Protein AF-D7SH14-F1 (afdb_monomer)

Solvent-accessible surface area (backbone atoms only — not comparable to full-atom values): 10748 Å² total; per-residue (Å²): 112,55,69,55,56,49,51,56,50,51,52,56,39,49,49,29,55,73,70,69,44,44,32,98,43,86,71,21,34,52,61,26,52,78,66,44,37,39,82,43,78,77,47,76,52,57,81,53,93,75,85,81,90,84,72,64,66,42,75,52,72,52,38,30,80,36,80,93,44,32,36,30,37,32,27,43,33,22,37,60,89,78,67,45,76,74,38,36,31,41,31,35,30,34,40,26,31,68,84,81,71,41,77,45,72,66,51,67,70,45,43,66,68,52,54,83,58,42,70,85,72,70,61,63,55,77,92,67,57,78,78,68,78,80,74,81,83,43,88,87,70,52,86,61,88,79,72,84,82,80,86,81,83,87,60,81,88,59,41,40,83,91,74,38,78,33,76,62,79,51,52,84,73,74,117

Sequence (175 aa):
METLMNLLQETALNYVSSSGLAGNGFGTTREMSLRKLIRVVTHTHSSREVHFWEDVVEIDTWLDAAGKNGVRRDWIIRDCNTQKIITRATGTWVIMNSETRRLCKIPEQVREEIQPFYLNRFAMAAAQNHNEKIEKLTDETACWKNPIRISSKMERHGCQPPRHQCRICWSPWQA

Nearest PDB structures (foldseek):
  5x04-assembly1_A  TM=9.127E-01  e=3.420E-13  Umbellularia californica
  5x04-assembly1_B  TM=9.091E-01  e=4.366E-13  Umbellularia californica
  8qs0-assembly2_DDD  TM=7.500E-01  e=3.993E-11  Lemna aequinoctialis
  8qrt-assembly2_DDD  TM=7.991E-01  e=8.304E-11  Lemna aequinoctialis
  8qs0-assembly2_CCC  TM=7.383E-01  e=1.060E-10  Lemna aequinoctialis

Radius of gyration: 17.63 Å; Cα contacts (8 Å, |Δi|>4): 247; chains: 1; bounding box: 39×50×41 Å

Structure (mmCIF, N/CA/C/O backbone):
data_AF-D7SH14-F1
#
_entry.id   AF-D7SH14-F1
#
loop_
_atom_site.group_PDB
_atom_site.id
_atom_site.type_symbol
_atom_site.label_atom_id
_atom_site.label_alt_id
_atom_site.label_comp_id
_atom_site.label_asym_id
_atom_site.label_entity_id
_atom_site.label_seq_id
_atom_site.pdbx_PDB_ins_code
_atom_site.Cartn_x
_atom_site.Cartn_y
_atom_site.Cartn_z
_atom_site.occupancy
_atom_site.B_iso_or_equiv
_atom_site.auth_seq_id
_atom_site.auth_comp_id
_atom_site.auth_asym_id
_atom_site.auth_atom_id
_atom_site.pdbx_PDB_model_num
ATOM 1 N N . MET A 1 1 ? 6.021 16.828 -8.131 1.00 51.00 1 MET A N 1
ATOM 2 C CA . MET A 1 1 ? 5.744 15.867 -7.038 1.00 51.00 1 MET A CA 1
ATOM 3 C C . MET A 1 1 ? 4.293 15.382 -6.992 1.00 51.00 1 MET A C 1
ATOM 5 O O . MET A 1 1 ? 4.098 14.183 -6.833 1.00 51.00 1 MET A O 1
ATOM 9 N N . GLU A 1 2 ? 3.291 16.256 -7.156 1.00 59.78 2 GLU A N 1
ATOM 10 C CA . GLU A 1 2 ? 1.861 15.913 -7.007 1.00 59.78 2 GLU A CA 1
ATOM 11 C C . GLU A 1 2 ? 1.412 14.700 -7.853 1.00 59.78 2 GLU A C 1
ATOM 13 O O . GLU A 1 2 ? 0.834 13.755 -7.324 1.00 59.78 2 GLU A O 1
ATOM 18 N N . THR A 1 3 ? 1.791 14.638 -9.135 1.00 69.88 3 THR A N 1
ATOM 19 C CA . THR A 1 3 ? 1.364 13.573 -10.065 1.00 69.88 3 THR A CA 1
ATOM 20 C C . THR A 1 3 ? 1.789 12.160 -9.646 1.00 69.88 3 THR A C 1
ATOM 22 O O . THR A 1 3 ? 0.996 11.226 -9.751 1.00 69.88 3 THR A O 1
ATOM 25 N N . LEU A 1 4 ? 3.017 11.985 -9.138 1.00 76.44 4 LEU A N 1
ATOM 26 C CA . LEU A 1 4 ? 3.505 10.672 -8.696 1.00 76.44 4 LEU A CA 1
ATOM 27 C C . LEU A 1 4 ? 2.739 10.202 -7.458 1.00 76.44 4 LEU A C 1
ATOM 29 O O . LEU A 1 4 ? 2.314 9.053 -7.393 1.00 76.44 4 LEU A O 1
ATOM 33 N N . MET A 1 5 ? 2.535 11.088 -6.481 1.00 76.25 5 MET A N 1
ATOM 34 C CA . MET A 1 5 ? 1.829 10.728 -5.252 1.00 76.25 5 MET A CA 1
ATOM 35 C C . MET A 1 5 ? 0.356 10.389 -5.527 1.00 76.25 5 MET A C 1
ATOM 37 O O . MET A 1 5 ? -0.169 9.446 -4.932 1.00 76.25 5 MET A O 1
ATOM 41 N N . ASN A 1 6 ? -0.274 11.082 -6.483 1.00 76.81 6 ASN A N 1
ATOM 42 C CA . ASN A 1 6 ? -1.620 10.764 -6.973 1.00 76.81 6 ASN A CA 1
ATOM 43 C C . ASN A 1 6 ? -1.669 9.353 -7.540 1.00 76.81 6 ASN A C 1
ATOM 45 O O . ASN A 1 6 ? -2.490 8.541 -7.125 1.00 76.81 6 ASN A O 1
ATOM 49 N N . LEU A 1 7 ? -0.729 9.034 -8.427 1.00 80.56 7 LEU A N 1
ATOM 50 C CA . LEU A 1 7 ? -0.636 7.725 -9.060 1.00 80.56 7 LEU A CA 1
ATOM 51 C C . LEU A 1 7 ? -0.417 6.596 -8.038 1.00 80.56 7 LEU A C 1
ATOM 53 O O . LEU A 1 7 ? -1.072 5.554 -8.103 1.00 80.56 7 LEU A O 1
ATOM 57 N N . LEU A 1 8 ? 0.460 6.803 -7.052 1.00 83.75 8 LEU A N 1
ATOM 58 C CA . LEU A 1 8 ? 0.689 5.836 -5.971 1.00 83.75 8 LEU A CA 1
ATOM 59 C C . LEU A 1 8 ? -0.564 5.627 -5.110 1.00 83.75 8 LEU A C 1
ATOM 61 O O . LEU A 1 8 ? -0.847 4.507 -4.678 1.00 83.75 8 LEU A O 1
ATOM 65 N N . GLN A 1 9 ? -1.327 6.692 -4.865 1.00 79.38 9 GLN A N 1
ATOM 66 C CA . GLN A 1 9 ? -2.560 6.606 -4.099 1.00 79.38 9 GLN A CA 1
ATOM 67 C C . GLN A 1 9 ? -3.676 5.893 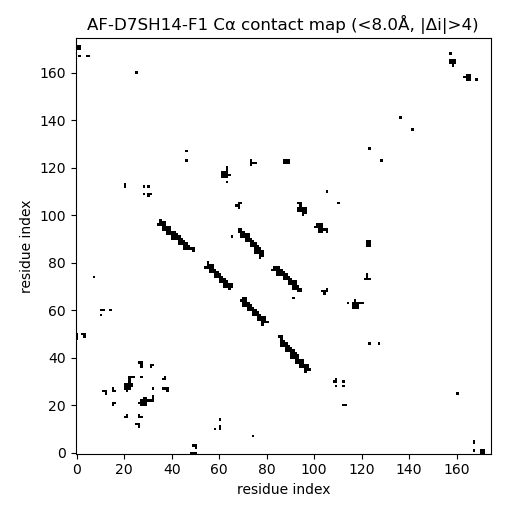-4.878 1.00 79.38 9 GLN A C 1
ATOM 69 O O . GLN A 1 9 ? -4.305 4.990 -4.326 1.00 79.38 9 GLN A O 1
ATOM 74 N N . GLU A 1 10 ? -3.884 6.233 -6.150 1.00 79.94 10 GLU A N 1
ATOM 75 C CA . GLU A 1 10 ? -4.878 5.584 -7.016 1.00 79.94 10 GLU A CA 1
ATOM 76 C C . GLU A 1 10 ? -4.576 4.093 -7.206 1.00 79.94 10 GLU A C 1
ATOM 78 O O . GLU A 1 10 ? -5.445 3.242 -7.023 1.00 79.94 10 GLU A O 1
ATOM 83 N N . THR A 1 11 ? -3.316 3.730 -7.461 1.00 81.12 11 THR A N 1
ATOM 84 C CA . THR A 1 11 ? -2.921 2.313 -7.575 1.00 81.12 11 THR A CA 1
ATOM 85 C C . THR A 1 11 ? -3.117 1.538 -6.273 1.00 81.12 11 THR A C 1
ATOM 87 O O . THR A 1 11 ? -3.512 0.371 -6.303 1.00 81.12 11 THR A O 1
ATOM 90 N N . ALA A 1 12 ? -2.918 2.174 -5.115 1.00 78.94 12 ALA A N 1
ATOM 91 C CA . ALA A 1 12 ? -3.204 1.550 -3.827 1.00 78.94 12 ALA A CA 1
ATOM 92 C C . ALA A 1 12 ? -4.700 1.255 -3.633 1.00 78.94 12 ALA A C 1
ATOM 94 O O . ALA A 1 12 ? -5.046 0.229 -3.040 1.00 78.94 12 ALA A O 1
ATOM 95 N N . LEU A 1 13 ? -5.575 2.135 -4.120 1.00 75.94 13 LEU A N 1
ATOM 96 C CA . LEU A 1 13 ? -7.030 1.983 -4.048 1.00 75.94 13 LEU A CA 1
ATOM 97 C C . LEU A 1 13 ? -7.536 0.941 -5.044 1.00 75.94 13 LEU A C 1
ATOM 99 O O . LEU A 1 13 ? -8.347 0.083 -4.681 1.00 75.94 13 LEU A O 1
ATOM 103 N N . ASN A 1 14 ? -6.988 0.956 -6.257 1.00 77.88 14 ASN A N 1
ATOM 104 C CA . ASN A 1 14 ? -7.269 -0.042 -7.282 1.00 77.88 14 ASN A CA 1
ATOM 105 C C . ASN A 1 14 ? -6.872 -1.441 -6.810 1.00 77.88 14 ASN A C 1
ATOM 107 O O . ASN A 1 14 ? -7.674 -2.358 -6.935 1.00 77.88 14 ASN A O 1
ATOM 111 N N . TYR A 1 15 ? -5.705 -1.595 -6.172 1.00 76.81 15 TYR A N 1
ATOM 112 C CA . TYR A 1 15 ? -5.275 -2.873 -5.595 1.00 76.81 15 TYR A CA 1
ATOM 113 C C . TYR A 1 15 ? -6.269 -3.416 -4.563 1.00 76.81 15 TYR A C 1
ATOM 115 O O . TYR A 1 15 ? -6.594 -4.598 -4.570 1.00 76.81 15 TYR A O 1
ATOM 123 N N . VAL A 1 16 ? -6.762 -2.573 -3.650 1.00 70.50 16 VAL A N 1
ATOM 124 C CA . VAL A 1 16 ? -7.742 -3.004 -2.633 1.00 70.50 16 VAL A CA 1
ATOM 125 C C . VAL A 1 16 ? -9.065 -3.404 -3.286 1.00 70.50 16 VAL A C 1
ATOM 127 O O . VAL A 1 16 ? -9.689 -4.373 -2.865 1.00 70.50 16 VAL A O 1
ATOM 130 N N . SER A 1 17 ? -9.461 -2.692 -4.338 1.00 70.31 17 SER A N 1
ATOM 131 C CA . SER A 1 17 ? -10.681 -2.980 -5.093 1.00 70.31 17 SER A CA 1
ATOM 132 C C . SER A 1 17 ? -10.574 -4.283 -5.890 1.00 70.31 17 SER A C 1
ATOM 134 O O . SER A 1 17 ? -11.502 -5.086 -5.867 1.00 70.31 17 SER A O 1
ATOM 136 N N . SER A 1 18 ? -9.436 -4.541 -6.540 1.00 68.88 18 SER A N 1
ATOM 137 C CA . SER A 1 18 ? -9.223 -5.734 -7.369 1.00 68.88 18 SER A CA 1
ATOM 138 C C . SER A 1 18 ? -8.909 -7.002 -6.571 1.00 68.88 18 SER A C 1
ATOM 140 O O . SER A 1 18 ? -9.208 -8.099 -7.027 1.00 68.88 18 SER A O 1
ATOM 142 N N . SER A 1 19 ? -8.346 -6.872 -5.367 1.00 64.62 19 SER A N 1
ATOM 143 C CA . SER A 1 19 ? -8.011 -8.006 -4.487 1.00 64.62 19 SER A CA 1
ATOM 144 C C . SER A 1 19 ? -9.208 -8.598 -3.732 1.00 64.62 19 SER A C 1
ATOM 146 O O . SER A 1 19 ? -9.035 -9.533 -2.954 1.00 64.62 19 SER A O 1
ATOM 148 N N . GLY A 1 20 ? -10.415 -8.047 -3.910 1.00 66.00 20 GLY A N 1
ATOM 149 C CA . GLY A 1 20 ? -11.600 -8.439 -3.136 1.00 66.00 20 GLY A CA 1
ATOM 150 C C . GLY A 1 20 ? -11.563 -7.976 -1.674 1.00 66.00 20 GLY A C 1
ATOM 151 O O . GLY A 1 20 ? -12.463 -8.295 -0.903 1.00 66.00 20 GLY A O 1
ATOM 152 N N . LEU A 1 21 ? -10.546 -7.193 -1.295 1.00 65.81 21 LEU A N 1
ATOM 153 C CA . LEU A 1 21 ? -10.419 -6.569 0.021 1.00 65.81 21 LEU A CA 1
ATOM 154 C C . LEU A 1 21 ? -11.346 -5.367 0.200 1.00 65.81 21 LEU A C 1
ATOM 156 O O . LEU A 1 21 ? -11.445 -4.856 1.311 1.00 65.81 21 LEU A O 1
ATOM 160 N N . ALA A 1 22 ? -11.975 -4.856 -0.857 1.00 64.94 22 ALA A N 1
ATOM 161 C CA . ALA A 1 22 ? -12.874 -3.718 -0.749 1.00 64.94 22 ALA A CA 1
ATOM 162 C C . ALA A 1 22 ? -14.182 -4.107 -0.044 1.00 64.94 22 ALA A C 1
ATOM 164 O O . ALA A 1 22 ? -14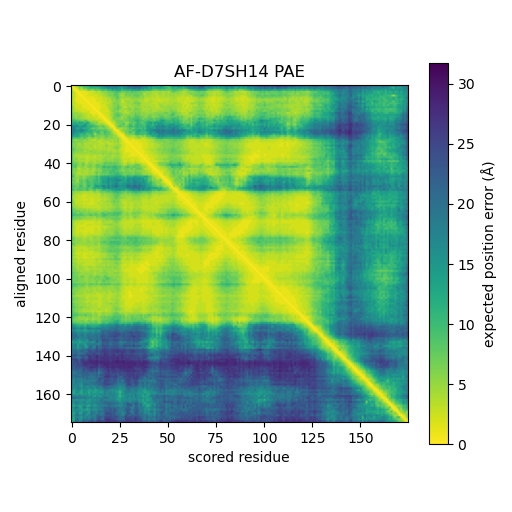.963 -4.919 -0.531 1.00 64.94 22 ALA A O 1
ATOM 165 N N . GLY A 1 23 ? -14.421 -3.491 1.113 1.00 62.97 23 GLY A N 1
ATOM 166 C CA . GLY A 1 23 ? -15.732 -3.434 1.748 1.00 62.97 23 GLY A CA 1
ATOM 167 C C . GLY A 1 23 ? -16.588 -2.301 1.172 1.00 62.97 23 GLY A C 1
ATOM 168 O O . GLY A 1 23 ? -16.355 -1.801 0.075 1.00 62.97 23 GLY A O 1
ATOM 169 N N . ASN A 1 24 ? -17.549 -1.814 1.958 1.00 60.41 24 ASN A N 1
ATOM 170 C CA . ASN A 1 24 ? -18.498 -0.770 1.536 1.00 60.41 24 ASN A CA 1
ATOM 171 C C . ASN A 1 24 ? -17.892 0.653 1.506 1.00 60.41 24 ASN A C 1
ATOM 173 O O . ASN A 1 24 ? -18.629 1.639 1.489 1.00 60.41 24 ASN A O 1
ATOM 177 N N . GLY A 1 25 ? -16.565 0.786 1.567 1.00 56.25 25 GLY A N 1
ATOM 178 C CA . GLY A 1 25 ? -15.869 2.059 1.735 1.00 56.25 25 GLY A CA 1
ATOM 179 C C . GLY A 1 25 ? -14.549 2.132 0.969 1.00 56.25 25 GLY A C 1
ATOM 180 O O . GLY A 1 25 ? -13.939 1.124 0.618 1.00 56.25 25 GLY A O 1
ATOM 181 N N . PHE A 1 26 ? -14.102 3.360 0.709 1.00 61.75 26 PHE A N 1
ATOM 182 C CA . PHE A 1 26 ? -12.935 3.663 -0.118 1.00 61.75 26 PHE A CA 1
ATOM 183 C C . PHE A 1 26 ? -11.638 3.124 0.510 1.00 61.75 26 PHE A C 1
ATOM 185 O O . PHE A 1 26 ? -11.169 3.629 1.531 1.00 61.75 26 PHE A O 1
ATOM 192 N N . GLY A 1 27 ? -11.069 2.068 -0.079 1.00 65.94 27 GLY A N 1
ATOM 193 C CA . GLY A 1 27 ? -9.833 1.442 0.402 1.00 65.94 27 GLY A CA 1
ATOM 194 C C . GLY A 1 27 ? -9.936 0.749 1.771 1.00 65.94 27 GLY A C 1
ATOM 195 O O . GLY A 1 27 ? -8.898 0.414 2.355 1.00 65.94 27 GLY A O 1
ATOM 196 N N . THR A 1 28 ? -11.149 0.536 2.294 1.00 74.56 28 THR A N 1
ATOM 197 C CA . THR A 1 28 ? -11.402 -0.103 3.596 1.00 74.56 28 THR A CA 1
ATOM 198 C C . THR A 1 28 ? -11.859 -1.540 3.426 1.00 74.56 28 THR A C 1
ATOM 200 O O . THR A 1 28 ? -12.713 -1.804 2.583 1.00 74.56 28 THR A O 1
ATOM 203 N N . THR A 1 29 ? -11.358 -2.440 4.268 1.00 82.75 29 THR A N 1
ATOM 204 C CA . THR A 1 29 ? -11.848 -3.819 4.331 1.00 82.75 29 THR A CA 1
ATOM 205 C C . THR A 1 29 ? -13.204 -3.922 5.020 1.00 82.75 29 THR A C 1
ATOM 207 O O . THR A 1 29 ? -13.677 -2.954 5.628 1.00 82.75 29 THR A O 1
ATOM 210 N N . ARG A 1 30 ? -13.854 -5.087 4.933 1.00 85.44 30 ARG A N 1
ATOM 211 C CA . ARG A 1 30 ? -15.166 -5.304 5.551 1.00 85.44 30 ARG A CA 1
ATOM 212 C C . ARG A 1 30 ? -15.093 -5.104 7.063 1.00 85.44 30 ARG A C 1
ATOM 214 O O . ARG A 1 30 ? -15.888 -4.333 7.609 1.00 85.44 30 ARG A O 1
ATOM 221 N N . GLU A 1 31 ? -14.119 -5.714 7.737 1.00 89.56 31 GLU A N 1
ATOM 222 C CA . GLU A 1 31 ? -13.982 -5.573 9.191 1.00 89.56 31 GLU A CA 1
ATOM 223 C C . GLU A 1 31 ? -13.617 -4.140 9.609 1.00 89.56 31 GLU A C 1
ATOM 225 O O . GLU A 1 31 ? -14.013 -3.694 10.696 1.00 89.56 31 GLU A O 1
ATOM 230 N N . MET A 1 32 ? -12.931 -3.385 8.739 1.00 86.44 32 MET A N 1
ATOM 231 C CA . MET A 1 32 ? -12.686 -1.954 8.937 1.00 86.44 32 MET A CA 1
ATOM 232 C C . MET A 1 32 ? -13.970 -1.129 8.840 1.00 86.44 32 MET A C 1
ATOM 234 O O . MET A 1 32 ? -14.222 -0.300 9.718 1.00 86.44 32 MET A O 1
ATOM 238 N N . SER A 1 33 ? -14.798 -1.364 7.818 1.00 86.19 33 SER A N 1
ATOM 239 C CA . SER A 1 33 ? -16.080 -0.670 7.654 1.00 86.19 33 SER A CA 1
ATOM 240 C C . SER A 1 33 ? -16.999 -0.893 8.858 1.00 86.19 33 SER A C 1
ATOM 242 O O . SER A 1 33 ? -17.547 0.072 9.390 1.00 86.19 33 SER A O 1
ATOM 244 N N . LEU A 1 34 ? -17.100 -2.132 9.354 1.00 89.12 34 LEU A N 1
ATOM 245 C CA . LEU A 1 34 ? -17.929 -2.473 10.519 1.00 89.12 34 LEU A CA 1
ATOM 246 C C . LEU A 1 34 ? -17.511 -1.734 11.799 1.00 89.12 34 LEU A C 1
ATOM 248 O O . LEU A 1 34 ? -18.346 -1.426 12.646 1.00 89.12 34 LEU A O 1
ATOM 252 N N . ARG A 1 35 ? -16.219 -1.420 11.936 1.00 88.75 35 ARG A N 1
ATOM 253 C CA . ARG A 1 35 ? -15.642 -0.766 13.122 1.00 88.75 35 ARG A CA 1
ATOM 254 C C . ARG A 1 35 ? -15.387 0.728 12.928 1.00 88.75 35 ARG A C 1
ATOM 256 O O . ARG A 1 35 ? -14.767 1.352 13.792 1.00 88.75 35 ARG A O 1
ATOM 263 N N . LYS A 1 36 ? -15.854 1.303 11.811 1.00 88.62 36 LYS A N 1
ATOM 264 C CA . LYS A 1 36 ? -15.659 2.718 11.449 1.00 88.62 36 LYS A CA 1
ATOM 265 C C . LYS A 1 36 ? -14.175 3.102 11.456 1.00 88.62 36 LYS A C 1
ATOM 267 O O . LYS A 1 36 ? -13.752 4.107 12.033 1.00 88.62 36 LYS A O 1
ATOM 272 N N . LEU A 1 37 ? -13.364 2.236 10.861 1.00 86.56 37 LEU A N 1
ATOM 273 C CA . LEU A 1 37 ? -11.920 2.383 10.774 1.00 86.56 37 LEU A CA 1
ATOM 274 C C . LEU A 1 37 ? -11.532 2.871 9.382 1.00 86.56 37 LEU A C 1
ATOM 276 O O . LEU A 1 37 ? -11.994 2.347 8.372 1.00 86.56 37 LEU A O 1
ATOM 280 N N . ILE A 1 38 ? -10.640 3.855 9.339 1.00 85.44 38 ILE A N 1
ATOM 281 C CA . ILE A 1 38 ? -10.060 4.399 8.112 1.00 85.44 38 ILE A CA 1
ATOM 282 C C . ILE A 1 38 ? -8.550 4.180 8.107 1.00 85.44 38 ILE A C 1
ATOM 284 O O . ILE A 1 38 ? -7.898 4.167 9.156 1.00 85.44 38 ILE A O 1
ATOM 288 N N . ARG A 1 39 ? -7.988 4.009 6.910 1.00 83.75 39 ARG A N 1
ATOM 289 C CA . ARG A 1 39 ? -6.537 3.951 6.705 1.00 83.75 39 ARG A CA 1
ATOM 290 C C . ARG A 1 39 ? -6.026 5.376 6.579 1.00 83.75 39 ARG A C 1
ATOM 292 O O . ARG A 1 39 ? -6.584 6.171 5.830 1.00 83.75 39 ARG A O 1
ATOM 299 N N . VAL A 1 40 ? -4.963 5.688 7.306 1.00 83.75 40 VAL A N 1
ATOM 300 C CA . VAL A 1 40 ? -4.303 6.993 7.259 1.00 83.75 40 VAL A CA 1
ATOM 301 C C . VAL A 1 40 ? -2.853 6.767 6.878 1.00 83.75 40 VAL A C 1
ATOM 303 O O . VAL A 1 40 ? -2.126 6.064 7.581 1.00 83.75 40 VAL A O 1
ATOM 306 N N . VAL A 1 41 ? -2.436 7.339 5.749 1.00 81.81 41 VAL A N 1
ATOM 307 C CA . VAL A 1 41 ? -1.047 7.252 5.290 1.00 81.81 41 VAL A CA 1
ATOM 308 C C . VAL A 1 41 ? -0.199 8.214 6.114 1.00 81.81 41 VAL A C 1
ATOM 310 O O . VAL A 1 41 ? -0.486 9.409 6.161 1.00 81.81 41 VAL A O 1
ATOM 313 N N . THR A 1 42 ? 0.829 7.697 6.780 1.00 74.62 42 THR A N 1
ATOM 314 C CA . THR A 1 42 ? 1.684 8.476 7.687 1.00 74.62 42 THR A CA 1
ATOM 315 C C . THR A 1 42 ? 2.959 8.938 7.002 1.00 74.62 42 THR A C 1
ATOM 317 O O . THR A 1 42 ? 3.389 10.072 7.193 1.00 74.62 42 THR A O 1
ATOM 320 N N . HIS A 1 43 ? 3.545 8.080 6.171 1.00 76.25 43 HIS A N 1
ATOM 321 C CA . HIS A 1 43 ? 4.805 8.344 5.490 1.00 76.25 43 HIS A CA 1
ATOM 322 C C . HIS A 1 43 ? 4.767 7.753 4.083 1.00 76.25 43 HIS A C 1
ATOM 324 O O . HIS A 1 43 ? 4.240 6.659 3.904 1.00 76.25 43 HIS A O 1
ATOM 330 N N . THR A 1 44 ? 5.301 8.473 3.096 1.00 79.31 44 THR A N 1
ATOM 331 C CA . THR A 1 44 ? 5.556 7.935 1.752 1.00 79.31 44 THR A CA 1
ATOM 332 C C . THR A 1 44 ? 6.867 8.508 1.265 1.00 79.31 44 THR A C 1
ATOM 334 O O . THR A 1 44 ? 7.098 9.704 1.408 1.00 79.31 44 THR A O 1
ATOM 337 N N . HIS A 1 45 ? 7.699 7.648 0.705 1.00 81.50 45 HIS A N 1
ATOM 338 C CA . HIS A 1 45 ? 9.025 7.970 0.228 1.00 81.50 45 HIS A CA 1
ATOM 339 C C . HIS A 1 45 ? 9.236 7.312 -1.132 1.00 81.50 45 HIS A C 1
ATOM 341 O O . HIS A 1 45 ? 8.848 6.161 -1.330 1.00 81.50 45 HIS A O 1
ATOM 347 N N . SER A 1 46 ? 9.852 8.035 -2.060 1.00 82.00 46 SER A N 1
ATOM 348 C CA . SER A 1 46 ? 10.263 7.518 -3.363 1.00 82.00 46 SER A CA 1
ATOM 349 C C . SER A 1 46 ? 11.768 7.653 -3.520 1.00 82.00 46 SER A C 1
ATOM 351 O O . SER A 1 46 ? 12.325 8.692 -3.185 1.00 82.00 46 SER A O 1
ATOM 353 N N . SER A 1 47 ? 12.413 6.646 -4.107 1.00 81.19 47 SER A N 1
ATOM 354 C CA . SER A 1 47 ? 13.869 6.626 -4.288 1.00 81.19 47 SER A CA 1
ATOM 355 C C . SER A 1 47 ? 14.397 7.747 -5.187 1.00 81.19 47 SER A C 1
ATOM 357 O O . SER A 1 47 ? 15.576 8.079 -5.122 1.00 81.19 47 SER A O 1
ATOM 359 N N . ARG A 1 48 ? 13.551 8.263 -6.089 1.00 77.31 48 ARG A N 1
ATOM 360 C CA . ARG A 1 48 ? 13.873 9.320 -7.057 1.00 77.31 48 ARG A CA 1
ATOM 361 C C . ARG A 1 48 ? 12.621 10.122 -7.385 1.00 77.31 48 ARG A C 1
ATOM 363 O O . ARG A 1 48 ? 11.549 9.528 -7.530 1.00 77.31 48 ARG A O 1
ATOM 370 N N . GLU A 1 49 ? 12.784 11.429 -7.553 1.00 72.62 49 GLU A N 1
ATOM 371 C CA . GLU A 1 49 ? 11.766 12.286 -8.158 1.00 72.62 49 GLU A CA 1
ATOM 372 C C . GLU A 1 49 ? 11.675 12.003 -9.656 1.00 72.62 49 GLU A C 1
ATOM 374 O O . GLU A 1 49 ? 12.693 11.895 -10.341 1.00 72.62 49 GLU A O 1
ATOM 379 N N . VAL A 1 50 ? 10.451 11.830 -10.154 1.00 72.75 50 VAL A N 1
ATOM 380 C CA . VAL A 1 50 ? 10.185 11.479 -11.551 1.00 72.75 50 VAL A CA 1
ATOM 381 C C . VAL A 1 50 ? 8.978 12.247 -12.076 1.00 72.75 50 VAL A C 1
ATOM 383 O O . VAL A 1 50 ? 8.036 12.537 -11.332 1.00 72.75 50 VAL A O 1
ATOM 386 N N . HIS A 1 51 ? 9.018 12.563 -13.367 1.00 70.31 51 HIS A N 1
ATOM 387 C CA . HIS A 1 51 ? 7.954 13.237 -14.099 1.00 70.31 51 HIS A CA 1
ATOM 388 C C . HIS A 1 51 ? 7.594 12.383 -15.312 1.00 70.31 51 HIS A C 1
ATOM 390 O O . HIS A 1 51 ? 8.481 12.029 -16.080 1.00 70.31 51 HIS A O 1
ATOM 396 N N . PHE A 1 52 ? 6.310 12.074 -15.467 1.00 71.12 52 PHE A N 1
ATOM 397 C CA . PHE A 1 52 ? 5.781 11.342 -16.615 1.00 71.12 52 PHE A CA 1
ATOM 398 C C . PHE A 1 52 ? 5.012 12.337 -17.471 1.00 71.12 52 PHE A C 1
ATOM 400 O O . PHE A 1 52 ? 4.146 13.035 -16.939 1.00 71.12 52 PHE A O 1
ATOM 407 N N . TRP A 1 53 ? 5.346 12.437 -18.753 1.00 59.06 53 TRP A N 1
ATOM 408 C CA . TRP A 1 53 ? 4.646 13.346 -19.668 1.00 59.06 53 TRP A CA 1
ATOM 409 C C . TRP A 1 53 ? 3.976 12.638 -20.844 1.00 59.06 53 TRP A C 1
ATOM 411 O O . TRP A 1 53 ? 3.030 13.196 -21.377 1.00 59.06 53 TRP A O 1
ATOM 421 N N . GLU A 1 54 ? 4.371 11.406 -21.172 1.00 65.44 54 GLU A N 1
ATOM 422 C CA . GLU A 1 54 ? 3.723 10.551 -22.188 1.00 65.44 54 GLU A CA 1
ATOM 423 C C . GLU A 1 54 ? 4.090 9.059 -22.017 1.00 65.44 54 GLU A C 1
ATOM 425 O O . GLU A 1 54 ? 3.843 8.226 -22.888 1.00 65.44 54 GLU A O 1
ATOM 430 N N . ASP A 1 55 ? 4.686 8.702 -20.876 1.00 75.94 55 ASP A N 1
ATOM 431 C CA . ASP A 1 55 ? 5.208 7.360 -20.636 1.00 75.94 55 ASP A CA 1
ATOM 432 C C . ASP A 1 55 ? 4.090 6.400 -20.222 1.00 75.94 55 ASP A C 1
ATOM 434 O O . ASP A 1 55 ? 3.327 6.663 -19.286 1.00 75.94 55 ASP A O 1
ATOM 438 N N . VAL A 1 56 ? 4.034 5.236 -20.872 1.00 83.12 56 VAL A N 1
ATOM 439 C CA . VAL A 1 56 ? 3.233 4.110 -20.385 1.00 83.12 56 VAL A CA 1
ATOM 440 C C . VAL A 1 56 ? 4.064 3.372 -19.347 1.00 83.12 56 VAL A C 1
ATOM 442 O O . VAL A 1 56 ? 5.102 2.785 -19.661 1.00 83.12 56 VAL A O 1
ATOM 445 N N . VAL A 1 57 ? 3.603 3.401 -18.099 1.00 87.12 57 VAL A N 1
ATOM 446 C CA . VAL A 1 57 ? 4.290 2.760 -16.977 1.00 87.12 57 VAL A CA 1
ATOM 447 C C . VAL A 1 57 ? 3.501 1.580 -16.435 1.00 87.12 57 VAL A C 1
ATOM 449 O O . VAL A 1 57 ? 2.275 1.606 -16.345 1.00 87.12 57 VAL A O 1
ATOM 452 N N . GLU A 1 58 ? 4.231 0.553 -16.028 1.00 87.69 58 GLU A N 1
ATOM 453 C CA . GLU A 1 58 ? 3.705 -0.587 -15.292 1.00 87.69 58 GLU A CA 1
ATOM 454 C C . GLU A 1 58 ? 4.014 -0.408 -13.804 1.00 87.69 58 GLU A C 1
ATOM 456 O O . GLU A 1 58 ? 5.116 0.009 -13.429 1.00 87.69 58 GLU A O 1
ATOM 461 N N . ILE A 1 59 ? 3.035 -0.697 -12.947 1.00 88.94 59 ILE A N 1
ATOM 462 C CA . ILE A 1 59 ? 3.149 -0.478 -11.505 1.00 88.94 59 ILE A CA 1
ATOM 463 C C . ILE A 1 59 ? 2.829 -1.771 -10.770 1.00 88.94 59 ILE A C 1
ATOM 465 O O . ILE A 1 59 ? 1.673 -2.184 -10.690 1.00 88.94 59 ILE A O 1
ATOM 469 N N . ASP A 1 60 ? 3.852 -2.340 -10.143 1.00 89.25 60 ASP A N 1
ATOM 470 C CA . ASP A 1 60 ? 3.676 -3.393 -9.152 1.00 89.2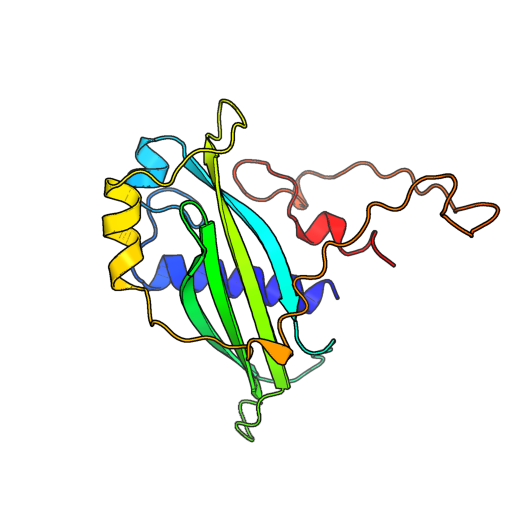5 60 ASP A CA 1
ATOM 471 C C . ASP A 1 60 ? 3.481 -2.762 -7.779 1.00 89.25 60 ASP A C 1
ATOM 473 O O . ASP A 1 60 ? 4.280 -1.919 -7.364 1.00 89.25 60 ASP A O 1
ATOM 477 N N . THR A 1 61 ? 2.475 -3.215 -7.030 1.00 88.50 61 THR A N 1
ATOM 478 C CA . THR A 1 61 ? 2.289 -2.830 -5.627 1.00 88.50 61 THR A CA 1
ATOM 479 C C . THR A 1 61 ? 1.919 -4.020 -4.760 1.00 88.50 61 THR A C 1
ATOM 481 O O . THR A 1 61 ? 1.195 -4.919 -5.184 1.00 88.50 61 THR A O 1
ATOM 484 N N . TRP A 1 62 ? 2.404 -4.016 -3.522 1.00 88.75 62 TRP A N 1
ATOM 485 C CA . TRP A 1 62 ? 2.084 -5.040 -2.536 1.00 88.75 62 TRP A CA 1
ATOM 486 C C . TRP A 1 62 ? 2.119 -4.487 -1.117 1.00 88.75 62 TRP A C 1
ATOM 488 O O . TRP A 1 62 ? 2.547 -3.355 -0.875 1.00 88.75 62 TRP A O 1
ATOM 498 N N . LEU A 1 63 ? 1.623 -5.293 -0.182 1.00 90.00 63 LEU A N 1
ATOM 499 C CA . LEU A 1 63 ? 1.545 -4.968 1.233 1.00 90.00 63 LEU A CA 1
ATOM 500 C C . LEU A 1 63 ? 2.500 -5.836 2.046 1.00 90.00 63 LEU A C 1
ATOM 502 O O . LEU A 1 63 ? 2.872 -6.934 1.633 1.00 90.00 63 LEU A O 1
ATOM 506 N N . ASP A 1 64 ? 2.868 -5.333 3.216 1.00 89.69 64 ASP A N 1
ATOM 507 C CA . ASP A 1 64 ? 3.572 -6.095 4.238 1.00 89.69 64 ASP A CA 1
ATOM 508 C C . ASP A 1 64 ? 3.405 -5.441 5.617 1.00 89.69 64 ASP A C 1
ATOM 510 O O . ASP A 1 64 ? 3.031 -4.273 5.726 1.00 89.69 64 ASP A O 1
ATOM 514 N N . ALA A 1 65 ? 3.715 -6.153 6.694 1.00 88.88 65 ALA A N 1
ATOM 515 C CA . ALA A 1 65 ? 3.673 -5.594 8.038 1.00 88.88 65 ALA A CA 1
ATOM 516 C C . ALA A 1 65 ? 4.708 -4.463 8.223 1.00 88.88 65 ALA A C 1
ATOM 518 O O . ALA A 1 65 ? 5.857 -4.549 7.782 1.00 88.88 65 ALA A O 1
ATOM 519 N N . ALA A 1 66 ? 4.315 -3.400 8.933 1.00 87.38 66 ALA A N 1
ATOM 520 C CA . ALA A 1 66 ? 5.215 -2.345 9.403 1.00 87.38 66 ALA A CA 1
ATOM 521 C C . ALA A 1 66 ? 5.110 -2.211 10.927 1.00 87.38 66 ALA A C 1
ATOM 523 O O . ALA A 1 66 ? 4.279 -1.475 11.469 1.00 87.38 66 ALA A O 1
ATOM 524 N N . GLY A 1 67 ? 5.969 -2.941 11.639 1.00 85.06 67 GLY A N 1
ATOM 525 C CA . GLY A 1 67 ? 5.924 -3.004 13.097 1.00 85.06 67 GLY A CA 1
ATOM 526 C C . GLY A 1 67 ? 4.602 -3.589 13.607 1.00 85.06 67 GLY A C 1
ATOM 527 O O . GLY A 1 67 ? 4.003 -4.456 12.979 1.00 85.06 67 GLY A O 1
ATOM 528 N N . LYS A 1 68 ? 4.140 -3.127 14.776 1.00 81.50 68 LYS A N 1
ATOM 529 C CA . LYS A 1 68 ? 2.985 -3.731 15.469 1.00 81.50 68 LYS A CA 1
ATOM 530 C C . LYS A 1 68 ? 1.615 -3.260 14.964 1.00 81.50 68 LYS A C 1
ATOM 532 O O . LYS A 1 68 ? 0.653 -4.021 15.033 1.00 81.50 68 LYS A O 1
ATOM 537 N N . ASN A 1 69 ? 1.524 -2.002 14.525 1.00 85.50 69 ASN A N 1
ATOM 538 C CA . ASN A 1 69 ? 0.254 -1.318 14.229 1.00 85.50 69 ASN A CA 1
ATOM 539 C C . ASN A 1 69 ? 0.216 -0.668 12.839 1.00 85.50 69 ASN A C 1
ATOM 541 O O . ASN A 1 69 ? -0.781 -0.034 12.496 1.00 85.50 69 ASN A O 1
ATOM 545 N N . GLY A 1 70 ? 1.309 -0.754 12.086 1.00 88.06 70 GLY A N 1
ATOM 546 C CA . GLY A 1 70 ? 1.411 -0.195 10.752 1.00 88.06 70 GLY A CA 1
ATOM 547 C C . GLY A 1 70 ? 1.429 -1.293 9.706 1.00 88.06 70 GLY A C 1
ATOM 548 O O . GLY A 1 70 ? 1.745 -2.453 9.980 1.00 88.06 70 GLY A O 1
ATOM 549 N N . VAL A 1 71 ? 1.135 -0.890 8.483 1.00 88.88 71 VAL A N 1
ATOM 550 C CA . VAL A 1 71 ? 1.292 -1.731 7.307 1.00 88.88 71 VAL A CA 1
ATOM 551 C C . VAL A 1 71 ? 2.044 -0.923 6.264 1.00 88.88 71 VAL A C 1
ATOM 553 O O . VAL A 1 71 ? 1.722 0.239 5.995 1.00 88.88 71 VAL A O 1
ATOM 556 N N . ARG A 1 72 ? 3.072 -1.548 5.709 1.00 90.94 72 ARG A N 1
ATOM 557 C CA . ARG A 1 72 ? 3.870 -1.034 4.611 1.00 90.94 72 ARG A CA 1
ATOM 558 C C . ARG A 1 72 ? 3.166 -1.352 3.302 1.00 90.94 72 ARG A C 1
ATOM 560 O O . ARG A 1 72 ? 2.604 -2.431 3.126 1.00 90.94 72 ARG A O 1
ATOM 567 N N . ARG A 1 73 ? 3.209 -0.404 2.382 1.00 90.06 73 ARG A N 1
ATOM 568 C CA . ARG A 1 73 ? 2.901 -0.592 0.976 1.00 90.06 73 ARG A CA 1
ATOM 569 C C . ARG A 1 73 ? 4.136 -0.217 0.187 1.00 90.06 73 ARG A C 1
ATOM 571 O O . ARG A 1 73 ? 4.718 0.838 0.413 1.00 90.06 73 ARG A O 1
ATOM 578 N N . ASP A 1 74 ? 4.508 -1.089 -0.722 1.00 90.56 74 ASP A N 1
ATOM 579 C CA . ASP A 1 74 ? 5.653 -0.902 -1.591 1.00 90.56 74 ASP A CA 1
ATOM 580 C C . ASP A 1 74 ? 5.179 -0.803 -3.040 1.00 90.56 74 ASP A C 1
ATOM 582 O O . ASP A 1 74 ? 4.134 -1.355 -3.406 1.00 90.56 74 ASP A O 1
ATOM 586 N N . TRP A 1 75 ? 5.947 -0.074 -3.847 1.00 91.25 75 TRP A N 1
ATOM 587 C CA . TRP A 1 75 ? 5.722 0.090 -5.275 1.00 91.25 75 TRP A CA 1
ATOM 588 C C . TRP A 1 75 ? 7.027 -0.027 -6.060 1.00 91.25 75 TRP A C 1
ATOM 590 O O . TRP A 1 75 ? 8.064 0.520 -5.666 1.00 91.25 75 TRP A O 1
ATOM 600 N N . ILE A 1 76 ? 6.953 -0.675 -7.219 1.00 90.56 76 ILE A N 1
ATOM 601 C CA . ILE A 1 76 ? 7.966 -0.590 -8.274 1.00 90.56 76 ILE A CA 1
ATOM 602 C C . ILE A 1 76 ? 7.279 -0.065 -9.527 1.00 90.56 76 ILE A C 1
ATOM 604 O O . ILE A 1 76 ? 6.295 -0.645 -9.975 1.00 90.56 76 ILE A O 1
ATOM 608 N N . ILE A 1 77 ? 7.822 1.014 -10.087 1.00 90.19 77 ILE A N 1
ATOM 609 C CA . ILE A 1 77 ? 7.345 1.608 -11.335 1.00 90.19 77 ILE A CA 1
ATOM 610 C C . ILE A 1 77 ? 8.357 1.286 -12.431 1.00 90.19 77 ILE A C 1
ATOM 612 O O . ILE A 1 77 ? 9.550 1.583 -12.281 1.00 90.19 77 ILE A O 1
ATOM 616 N N . ARG A 1 78 ? 7.891 0.675 -13.520 1.00 89.88 78 ARG A N 1
ATOM 617 C CA . ARG A 1 78 ? 8.705 0.325 -14.689 1.00 89.88 78 ARG A CA 1
ATOM 618 C C . ARG A 1 78 ? 8.192 1.011 -15.938 1.00 89.88 78 ARG A C 1
ATOM 620 O O . ARG A 1 78 ? 6.998 1.242 -16.082 1.00 89.88 78 ARG A O 1
ATOM 627 N N . ASP A 1 79 ? 9.111 1.291 -16.846 1.00 88.50 79 ASP A N 1
ATOM 628 C CA . ASP A 1 79 ? 8.767 1.640 -18.218 1.00 88.50 79 ASP A CA 1
ATOM 629 C C . ASP A 1 79 ? 8.187 0.402 -18.919 1.00 88.50 79 ASP A C 1
ATOM 631 O O . ASP A 1 79 ? 8.807 -0.663 -18.888 1.00 88.50 79 ASP A O 1
ATOM 635 N N . CYS A 1 80 ? 7.003 0.518 -19.524 1.00 86.94 80 CYS A N 1
ATOM 636 C CA . CYS A 1 80 ? 6.299 -0.634 -20.095 1.00 86.94 80 CYS A CA 1
ATOM 637 C C . CYS A 1 80 ? 7.060 -1.252 -21.283 1.00 86.94 80 CYS A C 1
ATOM 639 O O . CYS A 1 80 ? 7.083 -2.474 -21.438 1.00 86.94 80 CYS A O 1
ATOM 641 N N . ASN A 1 81 ? 7.752 -0.424 -22.073 1.00 88.00 81 ASN A N 1
ATOM 642 C CA . ASN A 1 81 ? 8.447 -0.855 -23.287 1.00 88.00 81 ASN A CA 1
ATOM 643 C C . ASN A 1 81 ? 9.782 -1.550 -22.986 1.00 88.00 81 ASN A C 1
ATOM 645 O O . ASN A 1 81 ? 10.112 -2.582 -23.564 1.00 88.00 81 ASN A O 1
ATOM 649 N N . THR A 1 82 ? 10.576 -0.970 -22.089 1.00 89.62 82 THR A N 1
ATOM 650 C CA . THR A 1 82 ? 11.944 -1.413 -21.787 1.00 89.62 82 THR A CA 1
ATOM 651 C C . THR A 1 82 ? 12.034 -2.281 -20.540 1.00 89.62 82 THR A C 1
ATOM 653 O O . THR A 1 82 ? 13.090 -2.863 -20.286 1.00 89.62 82 THR A O 1
ATOM 656 N N . GLN A 1 83 ? 10.967 -2.338 -19.736 1.00 89.44 83 GLN A N 1
ATOM 657 C CA . GLN A 1 83 ? 10.903 -3.050 -18.456 1.00 89.44 83 GLN A CA 1
ATOM 658 C C . GLN A 1 83 ? 11.956 -2.583 -17.433 1.00 89.44 83 GLN A C 1
ATOM 660 O O . GLN A 1 83 ? 12.215 -3.237 -16.417 1.00 89.44 83 GLN A O 1
ATOM 665 N N . LYS A 1 84 ? 12.566 -1.412 -17.661 1.00 89.75 84 LYS A N 1
ATOM 666 C CA . LYS A 1 84 ? 13.526 -0.809 -16.734 1.00 89.75 84 LYS A CA 1
ATOM 667 C C . LYS A 1 84 ? 12.792 -0.156 -15.570 1.00 89.75 84 LYS A C 1
ATOM 669 O O . LYS A 1 84 ? 11.781 0.516 -15.749 1.00 89.75 84 LYS A O 1
ATOM 674 N N . ILE A 1 85 ? 13.335 -0.325 -14.365 1.00 89.38 85 ILE A N 1
ATOM 675 C CA . ILE A 1 85 ? 12.801 0.312 -13.157 1.00 89.38 85 ILE A CA 1
ATOM 676 C C . ILE A 1 85 ? 13.094 1.811 -13.220 1.00 89.38 85 ILE A C 1
ATOM 678 O O . ILE A 1 85 ? 14.256 2.216 -13.187 1.00 89.38 85 ILE A O 1
ATOM 682 N N . ILE A 1 86 ? 12.032 2.611 -13.265 1.00 89.19 86 ILE A N 1
ATOM 683 C CA . ILE A 1 86 ? 12.093 4.073 -13.272 1.00 89.19 86 ILE A CA 1
ATOM 684 C C . ILE A 1 86 ? 12.296 4.580 -11.844 1.00 89.19 86 ILE A C 1
ATOM 686 O O . ILE A 1 86 ? 13.234 5.323 -11.551 1.00 89.19 86 ILE A O 1
ATOM 690 N N . THR A 1 87 ? 11.426 4.146 -10.931 1.00 89.12 87 THR A N 1
ATOM 691 C CA . THR A 1 87 ? 11.499 4.519 -9.519 1.00 89.12 87 THR A CA 1
ATOM 692 C C . THR A 1 87 ? 10.877 3.446 -8.637 1.00 89.12 87 THR A C 1
ATOM 694 O O . THR A 1 87 ? 10.150 2.555 -9.087 1.00 89.12 87 THR A O 1
ATOM 697 N N . ARG A 1 88 ? 11.191 3.532 -7.352 1.00 90.56 88 ARG A N 1
ATOM 698 C CA . ARG A 1 88 ? 10.623 2.707 -6.295 1.00 90.56 88 ARG A CA 1
ATOM 699 C C . ARG A 1 88 ? 10.023 3.625 -5.255 1.00 90.56 88 ARG A C 1
ATOM 701 O O . ARG A 1 88 ? 10.569 4.698 -5.002 1.00 90.56 88 ARG A O 1
ATOM 708 N N . ALA A 1 89 ? 8.933 3.196 -4.644 1.00 89.50 89 ALA A N 1
ATOM 709 C CA . ALA A 1 89 ? 8.347 3.918 -3.533 1.00 89.50 89 ALA A CA 1
ATOM 710 C C . ALA A 1 89 ? 7.961 2.964 -2.412 1.00 89.50 89 ALA A C 1
ATOM 712 O O . ALA A 1 89 ? 7.691 1.785 -2.635 1.00 89.50 89 ALA A O 1
ATOM 713 N N . THR A 1 90 ? 7.925 3.497 -1.203 1.00 89.00 90 THR A N 1
ATOM 714 C CA . THR A 1 90 ? 7.427 2.817 -0.018 1.00 89.00 90 THR A CA 1
ATOM 715 C C . THR A 1 90 ? 6.580 3.784 0.787 1.00 89.00 90 THR A C 1
ATOM 717 O O . THR A 1 90 ? 6.796 4.996 0.777 1.00 89.00 90 THR A O 1
ATOM 720 N N . GLY A 1 91 ? 5.579 3.272 1.477 1.00 88.19 91 GLY A N 1
ATOM 721 C CA . GLY A 1 91 ? 4.698 4.075 2.294 1.00 88.19 91 GLY A CA 1
ATOM 722 C C . GLY A 1 91 ? 4.142 3.262 3.437 1.00 88.19 91 GLY A C 1
ATOM 723 O O . GLY A 1 91 ? 3.896 2.069 3.308 1.00 88.19 91 GLY A O 1
ATOM 724 N N . THR A 1 92 ? 3.925 3.918 4.563 1.00 88.88 92 THR A N 1
ATOM 725 C CA . THR A 1 92 ? 3.337 3.294 5.742 1.00 88.88 92 THR A CA 1
ATOM 726 C C . THR A 1 92 ? 1.987 3.922 5.996 1.00 88.88 92 THR A C 1
ATOM 728 O O . THR A 1 92 ? 1.827 5.145 5.949 1.00 88.88 92 THR A O 1
ATOM 731 N N . TRP A 1 93 ? 1.007 3.080 6.284 1.00 88.25 93 TRP A N 1
ATOM 732 C CA . TRP A 1 93 ? -0.290 3.518 6.759 1.00 88.25 93 TRP A CA 1
ATOM 733 C C . TRP A 1 93 ? -0.623 2.841 8.085 1.00 88.25 93 TRP A C 1
ATOM 735 O O . TRP A 1 93 ? -0.140 1.756 8.412 1.00 88.25 93 TRP A O 1
ATOM 745 N N . VAL A 1 94 ? -1.440 3.533 8.865 1.00 90.06 94 VAL A N 1
ATOM 746 C CA . VAL A 1 94 ? -1.962 3.084 10.156 1.00 90.06 94 VAL A CA 1
ATOM 747 C C . VAL A 1 94 ? -3.479 3.173 10.138 1.00 90.06 94 VAL A C 1
ATOM 749 O O . VAL A 1 94 ? -4.072 3.741 9.215 1.00 90.06 94 VAL A O 1
ATOM 752 N N . ILE A 1 95 ? -4.117 2.625 11.166 1.00 88.88 95 ILE A N 1
ATOM 753 C CA . ILE A 1 95 ? -5.568 2.681 11.305 1.00 88.88 95 ILE A CA 1
ATOM 754 C C . ILE A 1 95 ? -5.969 3.774 12.292 1.00 88.88 95 ILE A C 1
ATOM 756 O O . ILE A 1 95 ? -5.425 3.892 13.393 1.00 88.88 95 ILE A O 1
ATOM 760 N N . MET A 1 96 ? -6.971 4.554 11.900 1.00 90.00 96 MET A N 1
ATOM 761 C CA . MET A 1 96 ? -7.621 5.556 12.732 1.00 90.00 96 MET A CA 1
ATOM 762 C C . MET A 1 96 ? -9.116 5.264 12.811 1.00 90.00 96 MET A C 1
ATOM 764 O O . MET A 1 96 ? -9.741 4.901 11.817 1.00 90.00 96 MET A O 1
ATOM 768 N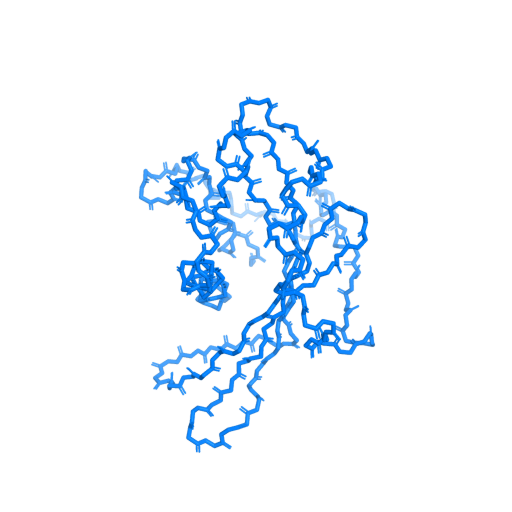 N . ASN A 1 97 ? -9.709 5.454 13.984 1.00 88.69 97 ASN A N 1
ATOM 769 C CA . ASN A 1 97 ? -11.159 5.450 14.115 1.00 88.69 97 ASN A CA 1
ATOM 770 C C . ASN A 1 97 ? -11.726 6.773 13.568 1.00 88.69 97 ASN A C 1
ATOM 772 O O . ASN A 1 97 ? -11.316 7.856 13.995 1.00 88.69 97 ASN A O 1
ATOM 776 N N . SER A 1 98 ? -12.652 6.694 12.611 1.00 85.50 98 SER A N 1
ATOM 777 C CA . SER A 1 98 ? -13.141 7.869 11.882 1.00 85.50 98 SER A CA 1
ATOM 778 C C . SER A 1 98 ? -13.995 8.808 12.731 1.00 85.50 98 SER A C 1
ATOM 780 O O . SER A 1 98 ? -14.057 9.996 12.427 1.00 85.50 98 SER A O 1
ATOM 782 N N . GLU A 1 99 ? -14.641 8.306 13.785 1.00 87.31 99 GLU A N 1
ATOM 783 C CA . GLU A 1 99 ? -15.503 9.110 14.662 1.00 87.31 99 GLU A CA 1
ATOM 784 C C . GLU A 1 99 ? -14.691 9.828 15.738 1.00 87.31 99 GLU A C 1
ATOM 786 O O . GLU A 1 99 ? -14.807 11.035 15.920 1.00 87.31 99 GLU A O 1
ATOM 791 N N . THR A 1 100 ? -13.817 9.091 16.420 1.00 89.69 100 THR A N 1
ATOM 792 C CA . THR A 1 100 ? -13.022 9.614 17.541 1.00 89.69 100 THR A CA 1
ATOM 793 C C . THR A 1 100 ? -11.737 10.308 17.102 1.00 89.69 100 THR A C 1
ATOM 795 O O . THR A 1 100 ? -11.103 10.973 17.919 1.00 89.69 100 THR A O 1
ATOM 798 N N . ARG A 1 101 ? -11.318 10.133 15.839 1.00 86.88 101 ARG A N 1
ATOM 799 C CA . ARG A 1 101 ? -10.048 10.648 15.289 1.00 86.88 101 ARG A CA 1
ATOM 800 C C . ARG A 1 101 ? -8.798 10.134 15.999 1.00 86.88 101 ARG A C 1
ATOM 802 O O . ARG A 1 101 ? -7.729 10.729 15.887 1.00 86.88 101 ARG A O 1
ATOM 809 N N . ARG A 1 102 ? -8.907 9.014 16.717 1.00 87.88 102 ARG A N 1
ATOM 810 C CA . ARG A 1 102 ? -7.788 8.402 17.440 1.00 87.88 102 ARG A CA 1
ATOM 811 C C . ARG A 1 102 ? -7.159 7.278 16.631 1.00 87.88 102 ARG A C 1
ATOM 813 O O . ARG A 1 102 ? -7.862 6.444 16.055 1.00 87.88 102 ARG A O 1
ATOM 820 N N . LEU A 1 103 ? -5.827 7.251 16.616 1.00 88.12 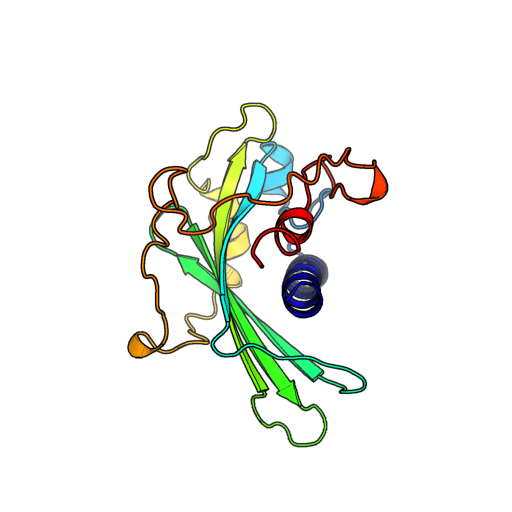103 LEU A N 1
ATOM 821 C CA . LEU A 1 103 ? -5.070 6.102 16.127 1.00 88.12 103 LEU A CA 1
ATOM 822 C C . LEU A 1 103 ? -5.381 4.886 16.997 1.00 88.12 103 LEU A C 1
ATOM 824 O O . LEU A 1 103 ? -5.503 4.999 18.218 1.00 88.12 103 LEU A O 1
ATOM 828 N N . CYS A 1 104 ? -5.496 3.723 16.371 1.00 87.69 104 CYS A N 1
ATOM 829 C CA . CYS A 1 104 ? -5.779 2.479 17.072 1.00 87.69 104 CYS A CA 1
ATOM 830 C C . CYS A 1 104 ? -4.882 1.350 16.565 1.00 87.69 104 CYS A C 1
ATOM 832 O O . CYS A 1 104 ? -4.276 1.430 15.495 1.00 87.69 104 CYS A O 1
ATOM 834 N N . LYS A 1 105 ? -4.768 0.298 17.377 1.00 90.94 105 LYS A N 1
ATOM 835 C CA . LYS A 1 105 ? -4.109 -0.939 16.953 1.00 90.94 105 LYS A CA 1
ATOM 836 C C . LYS A 1 105 ? -4.950 -1.598 15.865 1.00 90.94 105 LYS A C 1
ATOM 838 O O . LYS A 1 105 ? -6.172 -1.481 15.893 1.00 90.94 105 LYS A O 1
ATOM 843 N N . ILE A 1 106 ? -4.299 -2.323 14.959 1.00 89.38 106 ILE A N 1
ATOM 844 C CA . ILE A 1 106 ? -4.995 -3.123 13.948 1.00 89.38 106 ILE A CA 1
ATOM 845 C C . ILE A 1 106 ? -5.750 -4.246 14.675 1.00 89.38 106 ILE A C 1
ATOM 847 O O . ILE A 1 106 ? -5.082 -5.058 15.323 1.00 89.38 106 ILE A O 1
ATOM 851 N N . PRO A 1 107 ? -7.098 -4.286 14.623 1.00 91.69 107 PRO A N 1
ATOM 852 C CA . PRO A 1 107 ? -7.868 -5.388 15.196 1.00 91.69 107 PRO A CA 1
ATOM 853 C C . PRO A 1 107 ? -7.494 -6.714 14.535 1.00 91.69 107 PRO A C 1
ATOM 855 O O . PRO A 1 107 ? -7.169 -6.725 13.349 1.00 91.69 107 PRO A O 1
ATOM 858 N N . GLU A 1 108 ? -7.585 -7.824 15.267 1.00 92.25 108 GLU A N 1
ATOM 859 C CA . GLU A 1 108 ? -7.174 -9.132 14.738 1.00 92.25 108 GLU A CA 1
ATOM 860 C C . GLU A 1 108 ? -7.977 -9.529 13.498 1.00 92.25 108 GLU A C 1
ATOM 862 O O . GLU A 1 108 ? -7.399 -9.934 12.502 1.00 92.25 108 GLU A O 1
ATOM 867 N N . GLN A 1 109 ? -9.283 -9.256 13.477 1.00 92.19 109 GLN A N 1
ATOM 868 C CA . GLN A 1 109 ? -10.122 -9.569 12.316 1.00 92.19 109 GLN A CA 1
ATOM 869 C C . GLN A 1 109 ? -9.702 -8.779 11.065 1.00 92.19 109 GLN A C 1
ATOM 871 O O . GLN A 1 109 ? -9.719 -9.296 9.956 1.00 92.19 109 GLN A O 1
ATOM 876 N N . VAL A 1 110 ? -9.258 -7.528 11.240 1.00 89.88 110 VAL A N 1
ATOM 877 C CA . VAL A 1 110 ? -8.712 -6.729 10.129 1.00 89.88 110 VAL A CA 1
ATOM 878 C C . VAL A 1 110 ? -7.352 -7.277 9.695 1.00 89.88 110 VAL A C 1
ATOM 880 O O . VAL A 1 110 ? -7.014 -7.229 8.516 1.00 89.88 110 VAL A O 1
ATOM 883 N N . ARG A 1 111 ? -6.551 -7.786 10.638 1.00 90.31 111 ARG A N 1
ATOM 884 C CA . ARG A 1 111 ? -5.258 -8.411 10.349 1.00 90.31 111 ARG A CA 1
ATOM 885 C C . ARG A 1 111 ? -5.430 -9.685 9.529 1.00 90.31 111 ARG A C 1
ATOM 887 O O . ARG A 1 111 ? -4.725 -9.839 8.540 1.00 90.31 111 ARG A O 1
ATOM 894 N N . GLU A 1 112 ? -6.373 -10.539 9.904 1.00 91.31 112 GLU A N 1
ATOM 895 C CA . GLU A 1 112 ? -6.709 -11.773 9.188 1.00 91.31 112 GLU A CA 1
ATOM 896 C C . GLU A 1 112 ? -7.151 -11.495 7.744 1.00 91.31 112 GLU A C 1
ATOM 898 O O . GLU A 1 112 ? -6.780 -12.243 6.844 1.00 91.31 112 GLU A O 1
ATOM 903 N N . GLU A 1 113 ? -7.861 -10.388 7.490 1.00 88.94 113 GLU A N 1
ATOM 904 C CA . GLU A 1 113 ? -8.219 -9.976 6.126 1.00 88.94 113 GLU A CA 1
ATOM 905 C C . GLU A 1 113 ? -6.995 -9.566 5.293 1.00 88.94 113 GLU A C 1
ATOM 907 O O . GLU A 1 113 ? -6.904 -9.919 4.121 1.00 88.94 113 GLU A O 1
ATOM 912 N N . ILE A 1 114 ? -6.050 -8.810 5.863 1.00 87.12 114 ILE A N 1
ATOM 913 C CA . ILE A 1 114 ? -4.932 -8.222 5.098 1.00 87.12 114 ILE A CA 1
ATOM 914 C C . ILE A 1 114 ? -3.688 -9.112 5.025 1.00 87.12 114 ILE A C 1
ATOM 916 O O . ILE A 1 114 ? -2.915 -8.993 4.077 1.00 87.12 114 ILE A O 1
ATOM 920 N N . GLN A 1 115 ? -3.469 -9.979 6.014 1.00 88.88 115 GLN A N 1
ATOM 921 C CA . GLN A 1 115 ? -2.270 -10.808 6.139 1.00 88.88 115 GLN A CA 1
ATOM 922 C C . GLN A 1 115 ? -2.033 -11.751 4.945 1.00 88.88 115 GLN A C 1
ATOM 924 O O . GLN A 1 115 ? -0.875 -11.879 4.546 1.00 88.88 115 GLN A O 1
ATOM 929 N N . PRO A 1 116 ? -3.058 -12.362 4.314 1.00 88.50 116 PRO A N 1
ATOM 930 C CA . PRO A 1 116 ? -2.867 -13.179 3.112 1.00 88.50 116 PRO A CA 1
ATOM 931 C C . PRO A 1 116 ? -2.239 -12.425 1.932 1.00 88.50 116 PRO A C 1
ATOM 933 O O . PRO A 1 116 ? -1.673 -13.043 1.037 1.00 88.50 116 PRO A O 1
ATOM 936 N N . PHE A 1 117 ? -2.314 -11.091 1.931 1.00 83.81 117 PHE A N 1
ATOM 937 C CA . PHE A 1 117 ? -1.770 -10.234 0.876 1.00 83.81 117 PHE A CA 1
ATOM 938 C C . PHE A 1 117 ? -0.334 -9.774 1.155 1.00 83.81 117 PHE A C 1
ATOM 940 O O . PHE A 1 117 ? 0.224 -8.987 0.386 1.00 83.81 117 PHE A O 1
ATOM 947 N N . TYR A 1 118 ? 0.270 -10.228 2.258 1.00 89.06 118 TYR A N 1
ATOM 9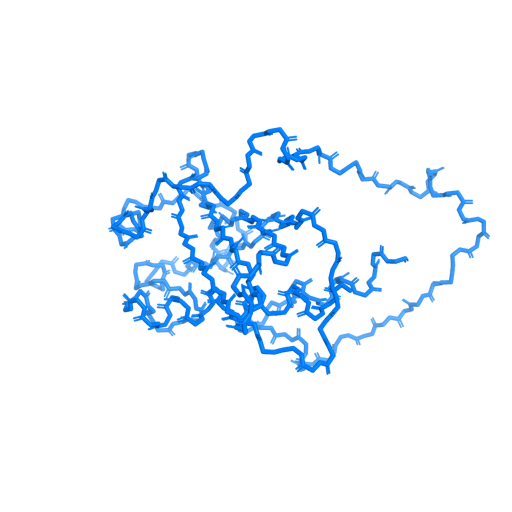48 C CA . TYR A 1 118 ? 1.653 -9.906 2.580 1.00 89.06 118 TYR A CA 1
ATOM 949 C C . TYR A 1 118 ? 2.611 -10.739 1.736 1.00 89.06 118 TYR A C 1
ATOM 951 O O . TYR A 1 118 ? 2.633 -11.963 1.819 1.00 89.06 118 TYR A O 1
ATOM 959 N N . LEU A 1 119 ? 3.436 -10.057 0.938 1.00 85.50 119 LEU A N 1
ATOM 960 C CA . LEU A 1 119 ? 4.407 -10.710 0.051 1.00 85.50 119 LEU A CA 1
ATOM 961 C C . LEU A 1 119 ? 5.803 -10.868 0.668 1.00 85.50 119 LEU A C 1
ATOM 963 O O . LEU A 1 119 ? 6.689 -11.395 -0.001 1.00 85.50 119 LEU A O 1
ATOM 967 N N . ASN A 1 120 ? 6.019 -10.396 1.904 1.00 86.12 120 ASN A N 1
ATOM 968 C CA . ASN A 1 120 ? 7.320 -10.405 2.591 1.00 86.12 120 ASN A CA 1
ATOM 969 C C . ASN A 1 120 ? 8.473 -9.932 1.680 1.00 86.12 120 ASN A C 1
ATOM 971 O O . ASN A 1 120 ? 9.521 -10.568 1.549 1.00 86.12 120 ASN A O 1
ATOM 975 N N . ARG A 1 121 ? 8.232 -8.827 0.969 1.00 85.94 121 ARG A N 1
ATOM 976 C CA . ARG A 1 121 ? 9.146 -8.248 -0.017 1.00 85.94 121 ARG A CA 1
ATOM 977 C C . ARG A 1 121 ? 9.287 -6.759 0.247 1.00 85.94 121 ARG A C 1
ATOM 979 O O . ARG A 1 121 ? 8.324 -6.084 0.607 1.00 85.94 121 ARG A O 1
ATOM 986 N N . PHE A 1 122 ? 10.478 -6.236 -0.000 1.00 85.69 122 PHE A N 1
ATOM 987 C CA . PHE A 1 122 ? 10.768 -4.810 0.080 1.00 85.69 122 PHE A CA 1
ATOM 988 C C . PHE A 1 122 ? 11.022 -4.266 -1.322 1.00 85.69 122 PHE A C 1
ATOM 990 O O . PHE A 1 122 ? 11.778 -4.869 -2.089 1.00 85.69 122 PHE A O 1
ATOM 997 N N . ALA A 1 123 ? 10.401 -3.136 -1.672 1.00 84.25 123 ALA A N 1
ATOM 998 C CA . ALA A 1 123 ? 10.775 -2.437 -2.901 1.00 84.25 123 ALA A CA 1
ATOM 999 C C . ALA A 1 123 ? 12.152 -1.792 -2.725 1.00 84.25 123 ALA A C 1
ATOM 1001 O O . ALA A 1 123 ? 13.012 -1.918 -3.593 1.00 84.25 123 ALA A O 1
ATOM 1002 N N . MET A 1 124 ? 12.382 -1.148 -1.582 1.00 79.75 124 MET A N 1
ATOM 1003 C CA . MET A 1 124 ? 13.623 -0.443 -1.278 1.00 79.75 124 MET A CA 1
ATOM 1004 C C . MET A 1 124 ? 14.493 -1.229 -0.297 1.00 79.75 124 MET A C 1
ATOM 1006 O O . MET A 1 124 ? 14.009 -1.728 0.718 1.00 79.75 124 MET A O 1
ATOM 1010 N N . ALA A 1 125 ? 15.789 -1.334 -0.599 1.00 69.31 125 ALA A N 1
ATOM 1011 C CA . ALA A 1 125 ? 16.758 -1.922 0.321 1.00 69.31 125 ALA A CA 1
ATOM 1012 C C . ALA A 1 125 ? 16.875 -1.062 1.591 1.00 69.31 125 ALA A C 1
ATOM 1014 O O . ALA A 1 125 ? 16.694 0.154 1.533 1.00 69.31 125 ALA A O 1
ATOM 1015 N N . ALA A 1 126 ? 17.237 -1.671 2.725 1.00 62.66 126 ALA A N 1
ATOM 1016 C CA . ALA A 1 126 ? 17.360 -0.967 4.006 1.00 62.66 126 ALA A CA 1
ATOM 1017 C C . ALA A 1 126 ? 18.269 0.277 3.932 1.00 62.66 126 ALA A C 1
ATOM 1019 O O . ALA A 1 126 ? 17.960 1.285 4.553 1.00 62.66 126 ALA A O 1
ATOM 1020 N N . ALA A 1 127 ? 19.321 0.238 3.109 1.00 56.81 127 ALA A N 1
ATOM 1021 C CA . ALA A 1 127 ? 20.239 1.360 2.892 1.00 56.81 127 ALA A CA 1
ATOM 1022 C C . ALA A 1 127 ? 19.642 2.539 2.096 1.00 56.81 127 ALA A C 1
ATOM 1024 O O . ALA A 1 127 ? 20.199 3.626 2.125 1.00 56.81 127 ALA A O 1
ATOM 1025 N N . GLN A 1 128 ? 18.542 2.328 1.365 1.00 55.34 128 GLN A N 1
ATOM 1026 C CA . GLN A 1 128 ? 17.844 3.374 0.605 1.00 55.34 128 GLN A CA 1
ATOM 1027 C C . GLN A 1 128 ? 16.591 3.873 1.332 1.00 55.34 128 GLN A C 1
ATOM 1029 O O . GLN A 1 128 ? 16.035 4.899 0.955 1.00 55.34 128 GLN A O 1
ATOM 1034 N N . ASN A 1 129 ? 16.139 3.165 2.372 1.00 55.00 129 ASN A N 1
ATOM 1035 C CA . ASN A 1 129 ? 15.093 3.646 3.265 1.00 55.00 129 ASN A CA 1
ATOM 1036 C C . ASN A 1 129 ? 15.678 4.732 4.171 1.00 55.00 129 ASN A C 1
ATOM 1038 O O . ASN A 1 129 ? 15.995 4.477 5.333 1.00 55.00 129 ASN A O 1
ATOM 1042 N N . HIS A 1 130 ? 15.784 5.953 3.647 1.00 53.06 130 HIS A N 1
ATOM 1043 C CA . HIS A 1 130 ? 15.957 7.147 4.466 1.00 53.06 130 HIS A CA 1
ATOM 1044 C C . HIS A 1 130 ? 14.664 7.361 5.258 1.00 53.06 130 HIS A C 1
ATOM 1046 O O . HIS A 1 130 ? 13.804 8.163 4.912 1.00 53.06 130 HIS A O 1
ATOM 1052 N N . ASN A 1 131 ? 14.504 6.590 6.332 1.00 53.00 131 ASN A N 1
ATOM 1053 C CA . ASN A 1 131 ? 13.453 6.760 7.332 1.00 53.00 131 ASN A CA 1
ATOM 1054 C C . ASN A 1 131 ? 13.828 7.885 8.315 1.00 53.00 131 ASN A C 1
ATOM 1056 O O . ASN A 1 131 ? 13.408 7.883 9.475 1.00 53.00 131 ASN A O 1
ATOM 1060 N N . GLU A 1 132 ? 14.688 8.800 7.865 1.00 53.78 132 GLU A N 1
ATOM 1061 C CA . GLU A 1 132 ? 15.135 9.952 8.621 1.00 53.78 132 GLU A CA 1
ATOM 1062 C C . GLU A 1 132 ? 13.901 10.771 8.975 1.00 53.78 132 GLU A C 1
ATOM 1064 O O . GLU A 1 132 ? 13.071 11.122 8.133 1.00 53.78 132 GLU A O 1
ATOM 1069 N N . LYS A 1 133 ? 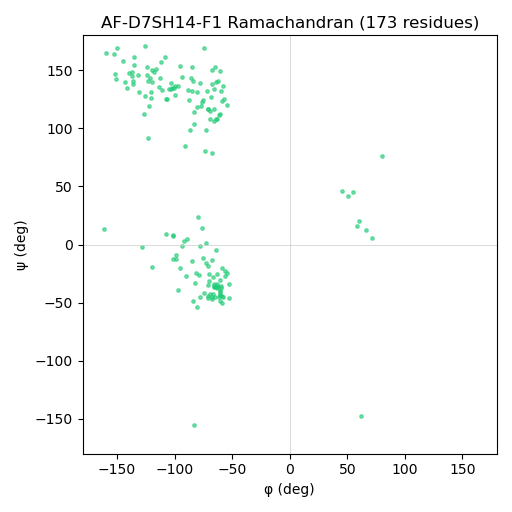13.734 10.997 10.275 1.00 50.41 133 LYS A N 1
ATOM 1070 C CA . LYS A 1 133 ? 12.638 11.792 10.793 1.00 50.41 133 LYS A CA 1
ATOM 1071 C C . LYS A 1 133 ? 12.794 13.193 10.215 1.00 50.41 133 LYS A C 1
ATOM 1073 O O . LYS A 1 133 ? 13.722 13.898 10.591 1.00 50.41 133 LYS A O 1
ATOM 1078 N N . ILE A 1 134 ? 11.882 13.587 9.329 1.00 58.97 134 ILE A N 1
ATOM 1079 C CA . ILE A 1 134 ? 11.827 14.963 8.836 1.00 58.97 134 ILE A CA 1
ATOM 1080 C C . ILE A 1 134 ? 11.585 15.855 10.053 1.00 58.97 134 ILE A C 1
ATOM 1082 O O . ILE A 1 134 ? 10.538 15.769 10.707 1.00 58.97 134 ILE A O 1
ATOM 1086 N N . GLU A 1 135 ? 12.587 16.654 10.404 1.00 52.69 135 GLU A N 1
ATOM 1087 C CA . GLU A 1 135 ? 12.473 17.585 11.513 1.00 52.69 135 GLU A CA 1
ATOM 1088 C C . GLU A 1 135 ? 11.469 18.676 11.157 1.00 52.69 135 GLU A C 1
ATOM 1090 O O . GLU A 1 135 ? 11.397 19.164 10.028 1.00 52.69 135 GLU A O 1
ATOM 1095 N N . LYS A 1 136 ? 10.629 19.028 12.130 1.00 54.75 136 LYS A N 1
ATOM 1096 C CA . LYS A 1 136 ? 9.629 20.067 11.933 1.00 54.75 136 LYS A CA 1
ATOM 1097 C C . LYS A 1 136 ? 10.360 21.404 11.818 1.00 54.75 136 LYS A C 1
ATOM 1099 O O . LYS A 1 136 ? 10.926 21.861 12.806 1.00 54.75 136 LYS A O 1
ATOM 1104 N N . LEU A 1 137 ? 10.290 22.033 10.647 1.00 55.28 137 LEU A N 1
ATOM 1105 C CA . LEU A 1 137 ? 10.704 23.422 10.468 1.00 55.28 137 LEU A CA 1
ATOM 1106 C C . LEU A 1 137 ? 9.912 24.302 11.446 1.00 55.28 137 LEU A C 1
ATOM 1108 O O . LEU A 1 137 ? 8.680 24.238 11.505 1.00 55.28 137 LEU A O 1
ATOM 1112 N N . THR A 1 138 ? 10.624 25.077 12.255 1.00 58.56 138 THR A N 1
ATOM 1113 C CA . THR A 1 138 ? 10.048 26.114 13.116 1.00 58.56 138 THR A CA 1
ATOM 1114 C C . THR A 1 138 ? 10.123 27.458 12.395 1.00 58.56 138 THR A C 1
ATOM 1116 O O . THR A 1 138 ? 11.015 27.665 11.574 1.00 58.56 138 THR A O 1
ATOM 1119 N N . ASP A 1 139 ? 9.226 28.394 12.718 1.00 60.12 139 ASP A N 1
ATOM 1120 C CA . ASP A 1 139 ? 9.251 29.752 12.140 1.00 60.12 139 ASP A CA 1
ATOM 1121 C C . ASP A 1 139 ? 10.615 30.450 12.338 1.00 60.12 139 ASP A C 1
ATOM 1123 O O . ASP A 1 139 ? 10.999 31.307 11.550 1.00 60.12 139 ASP A O 1
ATOM 1127 N N . GLU A 1 140 ? 11.375 30.042 13.358 1.00 58.88 140 GLU A N 1
ATOM 1128 C CA . GLU A 1 140 ? 12.711 30.550 13.691 1.00 58.88 140 GLU A CA 1
ATOM 1129 C C . GLU A 1 140 ? 13.845 29.928 12.854 1.00 58.88 140 GLU A C 1
ATOM 1131 O O . GLU A 1 140 ? 14.898 30.542 12.694 1.00 58.88 140 GLU A O 1
ATOM 1136 N N . THR A 1 141 ? 13.651 28.717 12.317 1.00 55.12 141 THR A N 1
ATOM 1137 C CA . THR A 1 141 ? 14.646 28.000 11.490 1.00 55.12 141 THR A CA 1
ATOM 1138 C C . THR A 1 141 ? 14.388 28.147 9.991 1.00 55.12 141 THR A C 1
ATOM 1140 O O . THR A 1 141 ? 15.241 27.800 9.173 1.00 55.12 141 THR A O 1
ATOM 1143 N N . ALA A 1 142 ? 13.241 28.712 9.609 1.00 53.84 142 ALA A N 1
ATOM 1144 C CA . ALA A 1 142 ? 12.948 29.085 8.236 1.00 53.84 142 ALA A CA 1
ATOM 1145 C C . ALA A 1 142 ? 13.832 30.279 7.817 1.00 53.84 142 ALA A C 1
ATOM 1147 O O . ALA A 1 142 ? 13.619 31.410 8.243 1.00 53.84 142 ALA A O 1
ATOM 1148 N N . CYS A 1 143 ? 14.831 30.059 6.953 1.00 4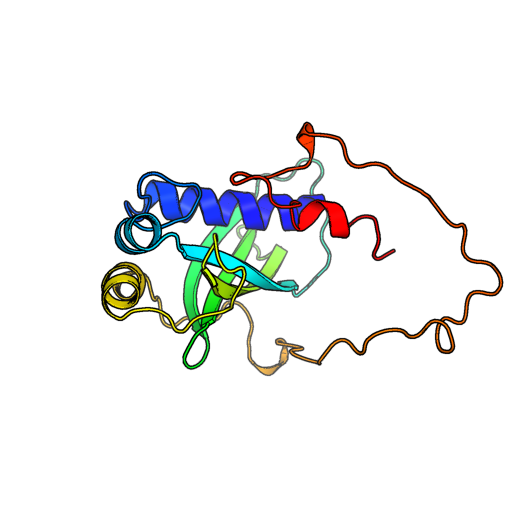8.72 143 CYS A N 1
ATOM 1149 C CA . CYS A 1 143 ? 15.778 31.115 6.554 1.00 48.72 143 CYS A CA 1
ATOM 1150 C C . CYS A 1 143 ? 15.187 32.185 5.608 1.00 48.72 143 CYS A C 1
ATOM 1152 O O . CYS A 1 143 ? 15.900 33.087 5.162 1.00 48.72 143 CYS A O 1
ATOM 1154 N N . TRP A 1 144 ? 13.901 32.091 5.267 1.00 46.78 144 TRP A N 1
ATOM 1155 C CA . TRP A 1 144 ? 13.248 32.984 4.316 1.00 46.78 144 TRP A CA 1
ATOM 1156 C C . TRP A 1 144 ? 12.734 34.237 5.027 1.00 46.78 144 TRP A C 1
ATOM 1158 O O . TRP A 1 144 ? 11.658 34.248 5.621 1.00 46.78 144 TRP A O 1
ATOM 1168 N N . LYS A 1 145 ? 13.502 35.329 4.947 1.00 41.31 145 LYS A N 1
ATOM 1169 C CA . LYS A 1 145 ? 13.020 36.659 5.338 1.00 41.31 145 LYS A CA 1
ATOM 1170 C C . LYS A 1 145 ? 11.906 37.077 4.363 1.00 41.31 145 LYS A C 1
ATOM 1172 O O . LYS A 1 145 ? 12.200 37.437 3.229 1.00 41.31 145 LYS A O 1
ATOM 1177 N N . ASN A 1 146 ? 10.658 37.035 4.841 1.00 45.19 146 ASN A N 1
ATOM 1178 C CA . ASN A 1 146 ? 9.380 37.306 4.153 1.00 45.19 146 ASN A CA 1
ATOM 1179 C C . ASN A 1 146 ? 8.822 36.156 3.285 1.00 45.19 146 ASN A C 1
ATOM 1181 O O . ASN A 1 146 ? 8.842 36.253 2.057 1.00 45.19 146 ASN A O 1
ATOM 1185 N N . PRO A 1 147 ? 8.241 35.098 3.884 1.00 45.25 147 PRO A N 1
ATOM 1186 C CA . PRO A 1 147 ? 7.453 34.136 3.122 1.00 45.25 147 PRO A CA 1
ATOM 1187 C C . PRO A 1 147 ? 6.186 34.809 2.571 1.00 45.25 147 PRO A C 1
ATOM 1189 O O . PRO A 1 147 ? 5.467 35.507 3.294 1.00 45.25 147 PRO A O 1
ATOM 1192 N N . ILE A 1 148 ? 5.880 34.584 1.292 1.00 39.84 148 ILE A N 1
ATOM 1193 C CA . ILE A 1 148 ? 4.585 34.955 0.711 1.00 39.84 148 ILE A CA 1
ATOM 1194 C C . ILE A 1 148 ? 3.513 34.129 1.434 1.00 39.84 148 ILE A C 1
ATOM 1196 O O . ILE A 1 148 ? 3.409 32.919 1.244 1.00 39.84 148 ILE A O 1
ATOM 1200 N N . ARG A 1 149 ? 2.706 34.767 2.291 1.00 38.22 149 ARG A N 1
ATOM 1201 C CA . ARG A 1 149 ? 1.540 34.123 2.912 1.00 38.22 149 ARG A CA 1
ATOM 1202 C C . ARG A 1 149 ? 0.444 33.960 1.865 1.00 38.22 149 ARG A C 1
ATOM 1204 O O . ARG A 1 149 ? -0.322 34.884 1.610 1.00 38.22 149 ARG A O 1
ATOM 1211 N N . ILE A 1 150 ? 0.347 32.770 1.286 1.00 36.91 150 ILE A N 1
ATOM 1212 C CA . ILE A 1 150 ? -0.792 32.387 0.454 1.00 36.91 150 ILE A CA 1
ATOM 1213 C C . ILE A 1 150 ? -1.906 31.907 1.393 1.00 36.91 150 ILE A C 1
ATOM 1215 O O . ILE A 1 150 ? -1.842 30.806 1.934 1.00 36.91 150 ILE A O 1
ATOM 1219 N N . SER A 1 151 ? -2.929 32.733 1.625 1.00 35.88 151 SER A N 1
ATOM 1220 C CA . SER A 1 151 ? -4.158 32.276 2.284 1.00 35.88 151 SER A CA 1
ATOM 1221 C C . SER A 1 151 ? -5.046 31.571 1.259 1.00 35.88 151 SER A C 1
ATOM 1223 O O . SER A 1 151 ? -5.486 32.208 0.303 1.00 35.88 151 SER A O 1
ATOM 1225 N N . SER A 1 152 ? -5.345 30.289 1.456 1.00 39.94 152 SER A N 1
ATOM 1226 C CA . SER A 1 152 ? -6.247 29.531 0.584 1.00 39.94 152 SER A CA 1
ATOM 1227 C C . SER A 1 152 ? -7.442 28.972 1.359 1.00 39.94 152 SER A C 1
ATOM 1229 O O . SER A 1 152 ? -7.343 28.582 2.523 1.00 39.94 152 SER A O 1
ATOM 1231 N N . LYS A 1 153 ? -8.610 28.968 0.708 1.00 38.03 153 LYS A N 1
ATOM 1232 C CA . LYS A 1 153 ? -9.817 28.264 1.161 1.00 38.03 153 LYS A CA 1
ATOM 1233 C C . LYS A 1 153 ? -9.955 26.995 0.328 1.00 38.03 153 LYS A C 1
ATOM 1235 O O . LYS A 1 153 ? -9.806 27.037 -0.887 1.00 38.03 153 LYS A O 1
ATOM 1240 N N . MET A 1 154 ? -10.227 25.875 0.987 1.00 36.78 154 MET A N 1
ATOM 1241 C CA . MET A 1 154 ? -10.306 24.568 0.342 1.00 36.78 154 MET A CA 1
ATOM 1242 C C . MET A 1 154 ? -11.719 24.302 -0.189 1.00 36.78 154 MET A C 1
ATOM 1244 O O . MET A 1 154 ? -12.695 24.347 0.562 1.00 36.78 154 MET A O 1
ATOM 1248 N N . GLU A 1 155 ? -11.825 24.010 -1.482 1.00 44.59 155 GLU A N 1
ATOM 1249 C CA . GLU A 1 155 ? -13.088 23.673 -2.138 1.00 44.59 155 GLU A CA 1
ATOM 1250 C C . GLU A 1 155 ? -13.425 22.180 -1.991 1.00 44.59 155 GLU A C 1
AT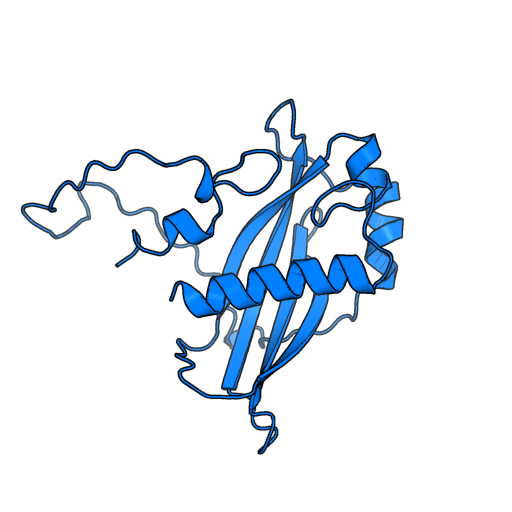OM 1252 O O . GLU A 1 155 ? -12.545 21.325 -1.873 1.00 44.59 155 GLU A O 1
ATOM 1257 N N . ARG A 1 156 ? -14.724 21.841 -2.019 1.00 42.50 156 ARG A N 1
ATOM 1258 C CA . ARG A 1 156 ? -15.237 20.471 -1.793 1.00 42.50 156 ARG A CA 1
ATOM 1259 C C . ARG A 1 156 ? -14.654 19.411 -2.738 1.00 42.50 156 ARG A C 1
ATOM 1261 O O . ARG A 1 156 ? -14.644 18.241 -2.368 1.00 42.50 156 ARG A O 1
ATOM 1268 N N . HIS A 1 157 ? -14.156 19.807 -3.908 1.00 46.34 157 HIS A N 1
ATOM 1269 C CA . HIS A 1 157 ? -13.555 18.909 -4.896 1.00 46.34 157 HIS A CA 1
ATOM 1270 C C . HIS A 1 157 ? -12.166 18.368 -4.491 1.00 46.34 157 HIS A C 1
ATOM 1272 O O . HIS A 1 157 ? -11.745 17.357 -5.038 1.00 46.34 157 HIS A O 1
ATOM 1278 N N . GLY A 1 158 ? -11.484 18.962 -3.498 1.00 39.12 158 GLY A N 1
ATOM 1279 C CA . GLY A 1 158 ? -10.193 18.476 -2.968 1.00 39.12 158 GLY A CA 1
ATOM 1280 C C . GLY A 1 158 ? -10.295 17.461 -1.815 1.00 39.12 158 GLY A C 1
ATOM 1281 O O . GLY A 1 158 ? -9.289 17.091 -1.207 1.00 39.12 158 GLY A O 1
ATOM 1282 N N . CYS A 1 159 ? -11.507 17.034 -1.450 1.00 42.88 159 CYS A N 1
ATOM 1283 C CA . CYS A 1 159 ? -11.744 16.121 -0.330 1.00 42.88 159 CYS A CA 1
ATOM 1284 C C . CYS A 1 159 ? -11.946 14.680 -0.811 1.00 42.88 159 CYS A C 1
ATOM 1286 O O . CYS A 1 159 ? -12.842 14.415 -1.610 1.00 42.88 159 CYS A O 1
ATOM 1288 N N . GLN A 1 160 ? -11.208 13.725 -0.241 1.00 47.62 160 GLN A N 1
ATOM 1289 C CA . GLN A 1 160 ? -11.489 12.300 -0.441 1.00 47.62 160 GLN A CA 1
ATOM 1290 C C . GLN A 1 160 ? -12.539 11.800 0.562 1.00 47.62 160 GLN A C 1
ATOM 1292 O O . GLN A 1 160 ? -12.536 12.235 1.720 1.00 47.62 160 GLN A O 1
ATOM 1297 N N . PRO A 1 161 ? -13.448 10.886 0.172 1.00 52.00 161 PRO A N 1
ATOM 1298 C CA . PRO A 1 161 ? -14.378 10.256 1.105 1.00 52.00 161 PRO A CA 1
ATOM 1299 C C . PRO A 1 161 ? -13.624 9.521 2.235 1.00 52.00 161 PRO A C 1
ATOM 1301 O O . PRO A 1 161 ? -12.664 8.813 1.940 1.00 52.00 161 PRO A O 1
ATOM 1304 N N . PRO A 1 162 ? -14.036 9.634 3.516 1.00 48.28 162 PRO A N 1
ATOM 1305 C CA . PRO A 1 162 ? -15.164 10.401 4.043 1.00 48.28 162 PRO A CA 1
ATOM 1306 C C . PRO A 1 162 ? -14.742 11.831 4.440 1.00 48.28 162 PRO A C 1
ATOM 1308 O O . PRO A 1 162 ? -14.447 12.105 5.597 1.00 48.28 162 PRO A O 1
ATOM 1311 N N . ARG A 1 163 ? -14.731 12.762 3.478 1.00 48.41 163 ARG A N 1
ATOM 1312 C CA . ARG A 1 163 ? -14.455 14.204 3.659 1.00 48.41 163 ARG A CA 1
ATOM 1313 C C . ARG A 1 163 ? -13.168 14.514 4.437 1.00 48.41 163 ARG A C 1
ATOM 1315 O O . ARG A 1 163 ? -13.143 15.418 5.271 1.00 48.41 163 ARG A O 1
ATOM 1322 N N . HIS A 1 164 ? -12.102 13.776 4.144 1.00 52.56 164 HIS A N 1
ATOM 1323 C CA . HIS A 1 164 ? -10.758 14.121 4.585 1.00 52.56 164 HIS A CA 1
ATOM 1324 C C . HIS A 1 164 ? -10.039 14.933 3.532 1.00 52.56 164 HIS A C 1
ATOM 1326 O O . HIS A 1 164 ? -10.198 14.689 2.336 1.00 52.56 164 HIS A O 1
ATOM 1332 N N . GLN A 1 165 ? -9.229 15.885 3.999 1.00 39.47 165 GLN A N 1
ATOM 1333 C CA . GLN A 1 165 ? -8.265 16.543 3.140 1.00 39.47 165 GLN A CA 1
ATOM 1334 C C . GLN A 1 165 ? -7.410 15.463 2.493 1.00 39.47 165 GLN A C 1
ATOM 1336 O O . GLN A 1 165 ? -6.796 14.642 3.180 1.00 39.47 165 GLN A O 1
ATOM 1341 N N . CYS A 1 166 ? -7.448 15.430 1.166 1.00 43.91 166 CYS A N 1
ATOM 1342 C CA . CYS A 1 166 ? -6.605 14.537 0.412 1.00 43.91 166 CYS A CA 1
ATOM 1343 C C . CYS A 1 166 ? -5.148 14.877 0.755 1.00 43.91 166 CYS A C 1
ATOM 1345 O O . CYS A 1 166 ? -4.775 16.051 0.775 1.00 43.91 166 CYS A O 1
ATOM 1347 N N . ARG A 1 167 ? -4.318 13.872 1.060 1.00 44.66 167 ARG A N 1
ATOM 1348 C CA . ARG A 1 167 ? -2.899 14.091 1.406 1.00 44.66 167 ARG A CA 1
ATOM 1349 C C . ARG A 1 167 ? -2.157 14.850 0.301 1.00 44.66 167 ARG A C 1
ATOM 1351 O O . ARG A 1 167 ? -1.222 15.593 0.561 1.00 44.66 167 ARG A O 1
ATOM 1358 N N . ILE A 1 168 ? -2.641 14.700 -0.920 1.00 43.28 168 ILE A N 1
ATOM 1359 C CA . ILE A 1 168 ? -2.185 15.356 -2.138 1.00 43.28 168 ILE A CA 1
ATOM 1360 C C . ILE A 1 168 ? -2.353 16.873 -2.061 1.00 43.28 168 ILE A C 1
ATOM 1362 O O . ILE A 1 168 ? -1.441 17.589 -2.460 1.00 43.28 168 ILE A O 1
ATOM 1366 N N . CYS A 1 169 ? -3.426 17.365 -1.431 1.00 31.33 169 CYS A N 1
ATOM 1367 C CA . CYS A 1 169 ? -3.629 18.793 -1.202 1.00 31.33 169 CYS A CA 1
ATOM 1368 C C . CYS A 1 169 ? -2.568 19.418 -0.288 1.00 31.33 169 CYS A C 1
ATOM 1370 O O . CYS A 1 169 ? -2.628 20.622 -0.108 1.00 31.33 169 CYS A O 1
ATOM 1372 N N . TRP A 1 170 ? -1.638 18.649 0.298 1.00 34.12 170 TRP A N 1
ATOM 1373 C CA . TRP A 1 170 ? -0.464 19.161 1.017 1.00 34.12 170 TRP A CA 1
ATOM 1374 C C . TRP A 1 170 ? 0.803 19.228 0.146 1.00 34.12 170 TRP A C 1
ATOM 1376 O O . TRP A 1 170 ? 1.714 19.977 0.476 1.00 34.12 170 TRP A O 1
ATOM 1386 N N . SER A 1 171 ? 0.875 18.491 -0.967 1.00 34.91 171 SER A N 1
ATOM 1387 C CA . SER A 1 171 ? 2.100 18.379 -1.776 1.00 34.91 171 SER A CA 1
ATOM 1388 C C . SER A 1 171 ? 2.506 19.648 -2.552 1.00 34.91 171 SER A C 1
ATOM 1390 O O . SER A 1 171 ? 3.709 19.890 -2.640 1.00 34.91 171 SER A O 1
ATOM 1392 N N . PRO A 1 172 ? 1.586 20.521 -3.019 1.00 30.39 172 PRO A N 1
ATOM 1393 C CA . PRO A 1 172 ? 1.955 21.826 -3.582 1.00 30.39 172 PRO A CA 1
ATOM 1394 C C . PRO A 1 172 ? 2.530 22.812 -2.554 1.00 30.39 172 PRO A C 1
ATOM 1396 O O . PRO A 1 172 ? 3.067 23.844 -2.936 1.00 30.39 172 PRO A O 1
ATOM 1399 N N . TRP A 1 173 ? 2.395 22.521 -1.255 1.00 34.25 173 TRP A N 1
ATOM 1400 C CA . TRP A 1 173 ? 2.746 23.418 -0.147 1.00 34.25 173 TRP A CA 1
ATOM 1401 C C . TRP A 1 173 ? 4.094 23.072 0.508 1.00 34.25 173 TRP A C 1
ATOM 1403 O O . TRP A 1 173 ? 4.412 23.620 1.560 1.00 34.25 173 TRP A O 1
ATOM 1413 N N . GLN A 1 174 ? 4.852 22.130 -0.070 1.00 32.22 174 GLN A N 1
ATOM 1414 C CA . GLN A 1 174 ? 6.173 21.694 0.412 1.00 32.22 174 GLN A CA 1
ATOM 1415 C C . GLN A 1 174 ? 7.342 22.170 -0.473 1.00 32.22 174 GLN A C 1
ATOM 1417 O O . GLN A 1 174 ? 8.461 21.702 -0.276 1.00 32.22 174 GLN A O 1
ATOM 1422 N N . ALA A 1 175 ? 7.083 23.061 -1.439 1.00 30.77 175 ALA A N 1
ATOM 1423 C CA . ALA A 1 175 ? 8.100 23.682 -2.293 1.00 30.77 175 ALA A CA 1
ATOM 1424 C C . ALA A 1 175 ? 8.600 25.011 -1.711 1.00 30.77 175 ALA A C 1
ATOM 1426 O O . ALA A 1 175 ? 7.757 25.762 -1.165 1.00 30.77 175 ALA A O 1
#

InterPro domains:
  IPR002864 Acyl-ACP thioesterase, N-terminal hotdog domain [PF01643] (1-114)
  IPR029069 HotDog domain superfamily [SSF54637] (2-121)
  IPR045023 Acyl-[acyl-carrier-protein] hydrolase FATA/B [PTHR31727] (1-142)

Secondary structure (DSSP, 8-state):
-HHHHHHHHHHHHHHHHHTT---SBTTB-HHHHHTTEEEEEEEEEESS----SS--EEEEEEEEEETTTEEEEEEEEEETTT--EEEEEEEEEEEEETTT--EEPPPHHHHHHHGGGB----SS-TTT----------TTT---SS------PPPGGGEETTTEEPGGGGGGG--

pLDDT: mean 72.04, std 18.74, range [30.39, 92.25]

Foldseek 3Di:
DLVVVVVVQVVLQVCCVVVVQDDPDGSHGVVCVVQQKDKDWDDKDKLDDDDDDPFDKDKDKFWADDPFFKIKIKIFIAGPPPRDTPIIMMTIIGMARPPVRDTDGQDVVNCVSRVVRHPVDHRDDPVSPCVPPPDDDDPVNPPDPDDDDDDDDDDQVQADPVRHRDPSVCVVVPD

Mean predicted aligned error: 11.39 Å

Organism: Vitis vinifera (NCBI:txid29760)